Protein AF-A0A815MPQ2-F1 (afdb_monomer)

pLDDT: mean 72.99, std 14.85, range [38.53, 92.62]

Foldseek 3Di:
DDPPPDDDPVCPVVVLVVVLVVCLPLLNVLVLLQFPVNCVVCVVVVVVPPPPSVVSSPAQDALVQCLDVVRVVRNVVSCVSNPDDDPVRVVSPVVSNVCSVCVPPPPPPVVVVVVVVVVVVVVVVVVVPPD

Solvent-accessible surface area (backbone atoms only — not comparable to full-atom values): 7804 Å² total; per-residue (Å²): 137,85,80,78,77,80,75,57,76,81,52,51,62,56,52,51,50,52,49,44,58,54,40,68,37,72,78,39,40,39,56,61,53,57,33,70,68,59,51,68,74,40,47,76,53,55,75,61,79,66,69,51,67,66,64,59,47,79,42,72,74,64,39,80,59,43,57,40,69,70,47,34,52,50,32,50,53,42,41,69,71,66,56,73,94,44,72,66,59,46,49,47,54,50,52,33,52,53,44,32,76,52,59,75,74,93,73,56,70,68,55,54,54,52,53,56,49,52,54,49,52,54,56,49,52,62,62,64,69,75,116

Sequence (131 aa):
MSTVTYIPYFYRYDLRRIAILLFRLPIFNSFIRIPRQFWEQHYQHINKLQFGLNDYCLSSFPVDLLQHSDIMADYIERISFVGWLSRTQFQEIWVSFLASINPPNQSNDENEQTTNNLTKEEILETNATQW

Structure (mmCIF, N/CA/C/O backbone):
data_AF-A0A815MPQ2-F1
#
_entry.id   AF-A0A815MPQ2-F1
#
loop_
_atom_site.group_PDB
_atom_site.id
_atom_site.type_symbol
_atom_site.label_atom_id
_atom_site.label_alt_id
_atom_site.label_comp_id
_atom_site.label_asym_id
_atom_site.label_entity_id
_atom_site.label_seq_id
_atom_site.pdbx_PDB_ins_code
_atom_site.Cartn_x
_atom_site.Cartn_y
_atom_site.Cartn_z
_atom_site.occupancy
_atom_site.B_iso_or_equiv
_atom_site.auth_seq_id
_atom_site.auth_comp_id
_atom_site.auth_asym_id
_atom_site.auth_atom_id
_atom_site.pdbx_PDB_model_num
ATOM 1 N N . MET A 1 1 ? -10.742 10.253 -27.289 1.00 38.53 1 MET A N 1
ATOM 2 C CA . MET A 1 1 ? -9.505 9.834 -27.985 1.00 38.53 1 MET A CA 1
ATOM 3 C C . MET A 1 1 ? -8.707 8.973 -27.022 1.00 38.53 1 MET A C 1
ATOM 5 O O . MET A 1 1 ? -8.020 9.503 -26.163 1.00 38.53 1 MET A O 1
ATOM 9 N N . SER A 1 2 ?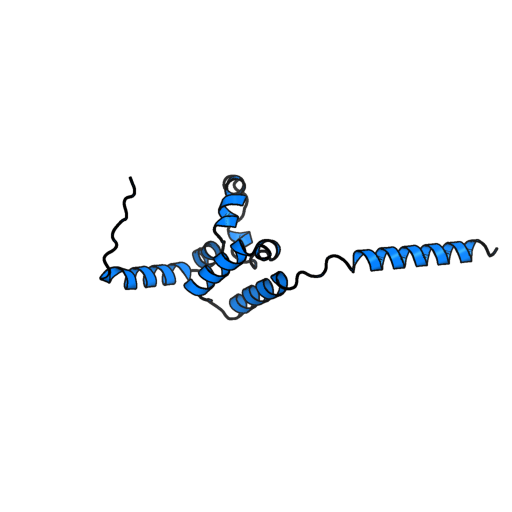 -8.886 7.656 -27.086 1.00 46.56 2 SER A N 1
ATOM 10 C CA . SER A 1 2 ? -8.250 6.714 -26.162 1.00 46.56 2 SER A CA 1
ATOM 11 C C . SER A 1 2 ? -6.926 6.270 -26.775 1.00 46.56 2 SER A C 1
ATOM 13 O O . SER A 1 2 ? -6.903 5.381 -27.622 1.00 46.56 2 SER A O 1
ATOM 15 N N . THR A 1 3 ? -5.821 6.922 -26.419 1.00 54.28 3 THR A N 1
ATOM 16 C CA . THR A 1 3 ? -4.488 6.466 -26.827 1.00 54.28 3 THR A CA 1
ATOM 17 C C . THR A 1 3 ? -4.132 5.242 -25.995 1.00 54.28 3 THR A C 1
ATOM 19 O O . THR A 1 3 ? -3.553 5.357 -24.917 1.00 54.28 3 THR A O 1
ATOM 22 N N . VAL A 1 4 ? -4.522 4.060 -26.470 1.00 57.41 4 VAL A N 1
ATOM 23 C CA . VAL A 1 4 ? -4.002 2.796 -25.946 1.00 57.41 4 VAL A CA 1
ATOM 24 C C . VAL A 1 4 ? -2.534 2.735 -26.354 1.00 57.41 4 VAL A C 1
ATOM 26 O O . VAL A 1 4 ? -2.194 2.386 -27.482 1.00 57.41 4 VAL A O 1
ATOM 29 N N . THR A 1 5 ? -1.655 3.161 -25.453 1.00 66.00 5 THR A N 1
ATOM 30 C CA . THR A 1 5 ? -0.206 3.072 -25.615 1.00 66.00 5 THR A CA 1
ATOM 31 C C . THR A 1 5 ? 0.175 1.596 -25.669 1.00 66.00 5 THR A C 1
ATOM 33 O O . THR A 1 5 ? 0.138 0.878 -24.669 1.00 66.00 5 THR A O 1
ATOM 36 N N . TYR A 1 6 ? 0.490 1.114 -26.870 1.00 77.69 6 TYR A N 1
ATOM 37 C CA . TYR A 1 6 ? 0.829 -0.282 -27.116 1.00 77.69 6 TYR A CA 1
ATOM 38 C C . TYR A 1 6 ? 2.231 -0.562 -26.561 1.00 77.69 6 TYR A C 1
ATOM 40 O O . TYR A 1 6 ? 3.231 -0.309 -27.225 1.00 77.69 6 TYR A O 1
ATOM 48 N N . ILE A 1 7 ? 2.321 -1.049 -25.320 1.00 78.19 7 ILE A N 1
ATOM 49 C CA . ILE A 1 7 ? 3.599 -1.490 -24.744 1.00 78.19 7 ILE A CA 1
ATOM 50 C C . ILE A 1 7 ? 4.007 -2.798 -25.442 1.00 78.19 7 ILE A C 1
ATOM 52 O O . ILE A 1 7 ? 3.278 -3.798 -25.314 1.00 78.19 7 ILE A O 1
ATOM 56 N N . PRO A 1 8 ? 5.155 -2.828 -26.155 1.00 87.00 8 PRO A N 1
ATOM 57 C CA . PRO A 1 8 ? 5.647 -4.032 -26.814 1.00 87.00 8 PRO A CA 1
ATOM 58 C C . PRO A 1 8 ? 5.803 -5.183 -25.819 1.00 87.00 8 PRO A C 1
ATOM 60 O O . PRO A 1 8 ? 6.282 -4.988 -24.702 1.00 87.00 8 PRO A O 1
ATOM 63 N N . TYR A 1 9 ? 5.411 -6.394 -26.225 1.00 82.44 9 TYR A N 1
ATOM 64 C CA . TYR A 1 9 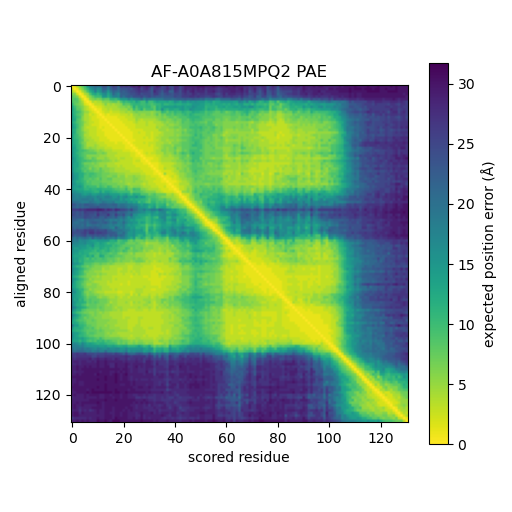? 5.368 -7.567 -25.343 1.00 82.44 9 TYR A CA 1
ATOM 65 C C . TYR A 1 9 ? 6.704 -7.839 -24.638 1.00 82.44 9 TYR A C 1
ATOM 67 O O . TYR A 1 9 ? 6.712 -8.178 -23.457 1.00 82.44 9 TYR A O 1
ATOM 75 N N . PHE A 1 10 ? 7.825 -7.619 -25.328 1.00 86.19 10 PHE A N 1
ATOM 76 C CA . PHE A 1 10 ? 9.147 -7.905 -24.779 1.00 86.19 10 PHE A CA 1
ATOM 77 C C . PHE A 1 10 ? 9.509 -7.032 -23.567 1.00 86.19 10 PHE A C 1
ATOM 79 O O . PHE A 1 10 ? 10.135 -7.527 -22.639 1.00 86.19 10 PHE A O 1
ATOM 86 N N . TYR A 1 11 ? 9.047 -5.777 -23.514 1.00 86.69 11 TYR A N 1
ATOM 87 C CA . TYR A 1 11 ? 9.306 -4.888 -22.376 1.00 86.69 11 TYR A CA 1
ATOM 88 C C . TYR A 1 11 ? 8.400 -5.164 -21.174 1.00 86.69 11 TYR A C 1
ATOM 90 O O . TYR A 1 11 ? 8.683 -4.696 -20.074 1.00 86.69 11 TYR A O 1
ATOM 98 N N . ARG A 1 12 ? 7.298 -5.909 -21.342 1.00 87.12 12 ARG A N 1
ATOM 99 C CA . ARG A 1 12 ? 6.315 -6.112 -20.262 1.00 87.12 12 ARG A CA 1
ATOM 100 C C . ARG A 1 12 ? 6.925 -6.800 -19.048 1.00 87.12 12 ARG A C 1
ATOM 102 O O . ARG A 1 12 ? 6.585 -6.452 -17.920 1.00 87.12 12 ARG A O 1
ATOM 109 N N . TYR A 1 13 ? 7.815 -7.763 -19.276 1.00 88.06 13 TYR A N 1
ATOM 110 C CA . TYR A 1 13 ? 8.477 -8.481 -18.194 1.00 88.06 13 TYR A CA 1
ATOM 111 C C . TYR A 1 13 ? 9.395 -7.558 -17.383 1.00 88.06 13 TYR A C 1
ATOM 113 O O . TYR A 1 13 ? 9.277 -7.502 -16.157 1.00 88.06 13 TYR A O 1
ATOM 121 N N . ASP A 1 14 ? 10.244 -6.788 -18.065 1.00 91.31 14 ASP A N 1
ATOM 122 C CA . ASP A 1 14 ? 11.198 -5.882 -17.423 1.00 91.31 14 ASP A CA 1
ATOM 123 C C . ASP A 1 14 ? 10.494 -4.726 -16.717 1.00 91.31 14 ASP A C 1
ATOM 125 O O . ASP A 1 14 ? 10.800 -4.437 -15.563 1.00 91.31 14 ASP A O 1
ATOM 129 N N . LEU A 1 15 ? 9.483 -4.126 -17.349 1.00 90.44 15 LEU A N 1
ATOM 130 C CA . LEU A 1 15 ? 8.681 -3.068 -16.734 1.00 90.44 15 LEU A CA 1
ATOM 131 C C . LEU A 1 15 ? 7.947 -3.565 -15.490 1.00 90.44 15 LEU A C 1
ATOM 133 O O . LEU A 1 15 ? 7.965 -2.886 -14.466 1.00 90.44 15 LEU A O 1
ATOM 137 N N . ARG A 1 16 ? 7.357 -4.767 -15.537 1.00 88.81 16 ARG A N 1
ATOM 138 C CA . ARG A 1 16 ? 6.729 -5.370 -14.354 1.00 88.81 16 ARG A CA 1
ATOM 139 C C . ARG A 1 16 ? 7.752 -5.569 -13.239 1.00 88.81 16 ARG A C 1
ATOM 141 O O . ARG A 1 16 ? 7.459 -5.284 -12.083 1.00 88.81 16 ARG A O 1
ATOM 148 N N . ARG A 1 17 ? 8.957 -6.032 -13.572 1.00 90.75 17 ARG A N 1
ATOM 149 C CA . ARG A 1 17 ? 10.025 -6.257 -12.594 1.00 90.75 17 ARG A CA 1
ATOM 150 C C . ARG A 1 17 ? 10.515 -4.947 -11.975 1.00 90.75 17 ARG A C 1
ATOM 152 O O . ARG A 1 17 ? 10.644 -4.880 -10.758 1.00 90.75 17 ARG A O 1
ATOM 159 N N . ILE A 1 18 ? 10.732 -3.913 -12.786 1.00 92.62 18 ILE A N 1
ATOM 160 C CA . ILE A 1 18 ? 11.110 -2.569 -12.329 1.00 92.62 18 ILE A CA 1
ATOM 161 C C . ILE A 1 18 ? 10.015 -1.989 -11.430 1.00 92.62 18 ILE A C 1
ATOM 163 O O . ILE A 1 18 ? 10.325 -1.483 -10.356 1.00 92.62 18 ILE A O 1
ATOM 167 N N . ALA A 1 19 ? 8.745 -2.119 -11.820 1.00 90.00 19 ALA A N 1
ATOM 168 C CA . ALA A 1 19 ? 7.616 -1.665 -11.016 1.00 90.00 19 ALA A CA 1
ATOM 169 C C . ALA A 1 19 ? 7.591 -2.355 -9.645 1.00 90.00 19 ALA A C 1
ATOM 171 O O . ALA A 1 19 ? 7.567 -1.676 -8.625 1.00 90.00 19 ALA A O 1
ATOM 172 N N . ILE A 1 20 ? 7.700 -3.689 -9.600 1.00 89.19 20 ILE A N 1
ATOM 173 C CA . ILE A 1 20 ? 7.761 -4.435 -8.333 1.00 89.19 20 ILE A CA 1
ATOM 174 C C . ILE A 1 20 ? 8.951 -3.968 -7.484 1.00 89.19 20 ILE A C 1
ATOM 176 O O . ILE A 1 20 ? 8.795 -3.740 -6.290 1.00 89.19 20 ILE A O 1
ATOM 180 N N . LEU A 1 21 ? 10.134 -3.785 -8.077 1.00 89.75 21 LEU A N 1
ATOM 181 C CA . LEU A 1 21 ? 11.317 -3.316 -7.346 1.00 89.75 21 LEU A CA 1
ATOM 182 C C . LEU A 1 21 ? 11.121 -1.913 -6.757 1.00 89.75 21 LEU A C 1
ATOM 184 O O . LEU A 1 21 ? 11.474 -1.693 -5.600 1.00 89.75 21 LEU A O 1
ATOM 188 N N . LEU A 1 22 ? 10.519 -0.991 -7.511 1.00 89.69 22 LEU A N 1
ATOM 189 C CA . LEU A 1 22 ? 10.177 0.347 -7.026 1.00 89.69 22 LEU A CA 1
ATOM 190 C C . LEU A 1 22 ? 9.171 0.284 -5.878 1.00 89.69 22 LEU A C 1
ATOM 192 O O . LEU A 1 22 ? 9.360 0.939 -4.858 1.00 89.69 22 LEU A O 1
ATOM 196 N N . PHE A 1 23 ? 8.137 -0.545 -6.006 1.00 86.88 23 PHE A N 1
ATOM 197 C CA . PHE A 1 23 ? 7.099 -0.694 -4.986 1.00 86.88 23 PHE A CA 1
ATOM 198 C C . PHE A 1 23 ? 7.598 -1.343 -3.700 1.00 86.88 23 PHE A C 1
ATOM 200 O O . PHE A 1 23 ? 6.984 -1.161 -2.656 1.00 86.88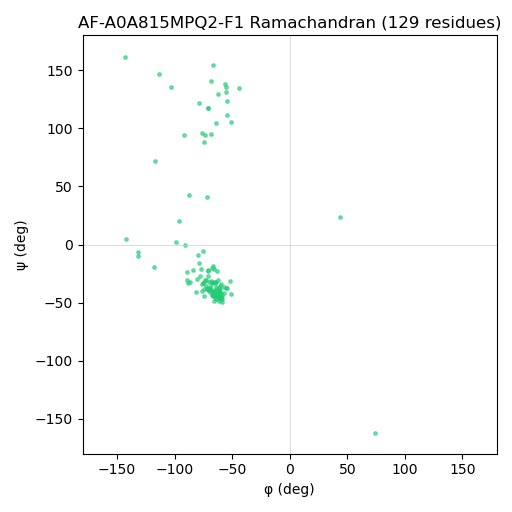 23 PHE A O 1
ATOM 207 N N . ARG A 1 24 ? 8.726 -2.057 -3.739 1.00 84.06 24 ARG A N 1
ATOM 208 C CA . ARG A 1 24 ? 9.362 -2.618 -2.542 1.00 84.06 24 ARG A CA 1
ATOM 209 C C . ARG A 1 24 ? 10.190 -1.604 -1.751 1.00 84.06 24 ARG A C 1
ATOM 211 O O . ARG A 1 24 ? 10.610 -1.920 -0.640 1.00 84.06 24 ARG A O 1
ATOM 218 N N . LEU A 1 25 ? 10.416 -0.399 -2.275 1.00 85.75 25 LEU A N 1
ATOM 219 C CA . LEU A 1 25 ? 11.025 0.683 -1.503 1.00 85.75 25 LEU A CA 1
ATOM 220 C C . LEU A 1 25 ? 10.051 1.152 -0.411 1.00 85.75 25 LEU A C 1
ATOM 222 O O . LEU A 1 25 ? 8.858 1.281 -0.684 1.00 85.75 25 LEU A O 1
ATOM 226 N N . PRO A 1 26 ? 10.531 1.466 0.803 1.00 77.75 26 PRO A N 1
ATOM 227 C CA . PRO A 1 26 ? 9.673 1.752 1.955 1.00 77.75 26 PRO A CA 1
ATOM 228 C C . PRO A 1 26 ? 8.686 2.900 1.705 1.00 77.75 26 PRO A C 1
ATOM 230 O O . PRO A 1 26 ? 7.534 2.808 2.114 1.00 77.75 26 PRO A O 1
ATOM 233 N N . ILE A 1 27 ? 9.100 3.931 0.961 1.00 74.19 27 ILE A N 1
ATOM 234 C CA . ILE A 1 27 ? 8.246 5.083 0.643 1.00 74.19 27 ILE A CA 1
ATOM 235 C C . ILE A 1 27 ? 7.092 4.741 -0.312 1.00 74.19 27 ILE A C 1
ATOM 237 O O . ILE A 1 27 ? 5.987 5.251 -0.159 1.00 74.19 27 ILE A O 1
ATOM 241 N N . PHE A 1 28 ? 7.325 3.851 -1.279 1.00 80.25 28 PHE A N 1
ATOM 242 C CA . PHE A 1 28 ? 6.307 3.447 -2.252 1.00 80.25 28 PHE A CA 1
ATOM 243 C C . PHE A 1 28 ? 5.447 2.299 -1.738 1.00 80.25 28 PHE A C 1
ATOM 245 O O . PHE A 1 28 ? 4.261 2.228 -2.051 1.00 80.25 28 PHE A O 1
ATOM 252 N N . ASN A 1 29 ? 6.034 1.417 -0.933 1.00 80.06 29 ASN A N 1
ATOM 253 C CA . ASN A 1 29 ? 5.365 0.246 -0.395 1.00 80.06 29 ASN A CA 1
ATOM 254 C C . ASN A 1 29 ? 4.143 0.625 0.439 1.00 80.06 29 ASN A C 1
ATOM 256 O O . ASN A 1 29 ? 3.099 -0.010 0.327 1.00 80.06 29 ASN A O 1
ATOM 260 N N . SER A 1 30 ? 4.258 1.661 1.259 1.00 75.00 30 SER A N 1
ATOM 261 C CA . SER A 1 30 ? 3.131 2.117 2.060 1.00 75.00 30 SER A CA 1
ATOM 262 C C . SER A 1 30 ? 2.063 2.809 1.212 1.00 75.00 30 SER A C 1
ATOM 264 O O . SER A 1 30 ? 0.876 2.565 1.400 1.00 75.00 30 SER A O 1
ATOM 266 N N . PHE A 1 31 ? 2.473 3.587 0.207 1.00 78.81 31 PHE A N 1
ATOM 267 C CA . PHE A 1 31 ? 1.550 4.277 -0.693 1.00 78.81 31 PHE A CA 1
ATOM 268 C C . PHE A 1 31 ? 0.732 3.312 -1.561 1.00 78.81 31 PHE A C 1
ATOM 270 O O . PHE A 1 31 ? -0.475 3.479 -1.722 1.00 78.81 31 PHE A O 1
ATOM 277 N N . ILE A 1 32 ? 1.367 2.280 -2.122 1.00 82.19 32 ILE A N 1
ATOM 278 C CA . ILE A 1 32 ? 0.707 1.409 -3.102 1.00 82.19 32 ILE A CA 1
ATOM 279 C C . ILE A 1 32 ? -0.369 0.506 -2.500 1.00 82.19 32 ILE A C 1
ATOM 281 O O . ILE A 1 32 ? -1.273 0.058 -3.210 1.00 82.19 32 ILE A O 1
ATOM 285 N N . ARG A 1 33 ? -0.271 0.260 -1.192 1.00 78.44 33 ARG A N 1
ATOM 286 C CA . ARG A 1 33 ? -1.243 -0.509 -0.414 1.00 78.44 33 ARG A CA 1
ATOM 287 C C . ARG A 1 33 ? -2.543 0.236 -0.220 1.00 78.44 33 ARG A C 1
ATOM 289 O O . ARG A 1 33 ? -3.551 -0.401 0.029 1.00 78.44 33 ARG A O 1
ATOM 296 N N . ILE A 1 34 ? -2.540 1.557 -0.342 1.00 80.62 34 ILE A N 1
ATOM 297 C CA . ILE A 1 34 ? -3.754 2.338 -0.175 1.00 80.62 34 ILE A CA 1
ATOM 298 C C . ILE A 1 34 ? -4.661 2.065 -1.394 1.00 80.62 34 ILE A C 1
ATOM 300 O O . ILE A 1 34 ? -4.258 2.341 -2.533 1.00 80.62 34 I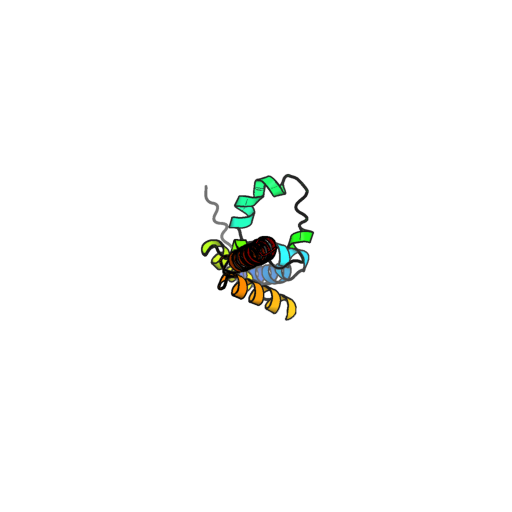LE A O 1
ATOM 304 N N . PRO A 1 35 ? -5.859 1.483 -1.190 1.00 82.25 35 PRO A N 1
ATOM 305 C CA . PRO A 1 35 ? -6.781 1.142 -2.261 1.00 82.25 35 PRO A CA 1
ATOM 306 C C . PRO A 1 35 ? -7.305 2.412 -2.929 1.00 82.25 35 PRO A C 1
ATOM 308 O O . PRO A 1 35 ? -7.340 3.494 -2.338 1.00 82.25 35 PRO A O 1
ATOM 311 N N . ARG A 1 36 ? -7.713 2.295 -4.194 1.00 81.44 36 ARG A N 1
ATOM 312 C CA . ARG A 1 36 ? -8.096 3.458 -5.005 1.00 81.44 36 ARG A CA 1
ATOM 313 C C . ARG A 1 36 ? -9.291 4.205 -4.410 1.00 81.44 36 ARG A C 1
ATOM 315 O O . ARG A 1 36 ? -9.298 5.430 -4.401 1.00 81.44 36 ARG A O 1
ATOM 322 N N . GLN A 1 37 ? -10.263 3.467 -3.892 1.00 77.00 37 GLN A N 1
ATOM 323 C CA . GLN A 1 37 ? -11.504 4.012 -3.340 1.00 77.00 37 GLN A CA 1
ATOM 324 C C . GLN A 1 37 ? -11.246 4.954 -2.153 1.00 77.00 37 GLN A C 1
ATOM 326 O O . GLN A 1 37 ? -11.875 6.005 -2.054 1.00 77.00 37 GLN A O 1
ATOM 331 N N . PHE A 1 38 ? -10.236 4.655 -1.326 1.00 76.75 38 PHE A N 1
ATOM 332 C CA . PHE A 1 38 ? -9.803 5.554 -0.255 1.00 76.75 38 PHE A CA 1
ATOM 333 C C . PHE A 1 38 ? -9.297 6.894 -0.802 1.00 76.75 38 PHE A C 1
ATOM 335 O O . PHE A 1 38 ? -9.661 7.957 -0.301 1.00 76.75 38 PHE A O 1
ATOM 342 N N . TRP A 1 39 ? -8.490 6.867 -1.866 1.00 77.12 39 TRP A N 1
ATOM 343 C CA . TRP A 1 39 ? -7.999 8.095 -2.491 1.00 77.12 39 TRP A CA 1
ATOM 344 C C . TRP A 1 39 ? -9.134 8.955 -3.034 1.00 77.12 39 TRP A C 1
ATOM 346 O O . TRP A 1 39 ? -9.076 10.172 -2.898 1.00 77.12 39 TRP A O 1
ATOM 356 N N . GLU A 1 40 ? -10.164 8.346 -3.618 1.00 77.31 40 GLU A N 1
ATOM 357 C CA . GLU A 1 40 ? -11.311 9.074 -4.168 1.00 77.31 40 GLU A CA 1
ATOM 358 C C . GLU A 1 40 ? -12.135 9.759 -3.068 1.00 77.31 40 GLU A C 1
ATOM 360 O O . GLU A 1 40 ? -12.519 10.918 -3.224 1.00 77.31 40 GLU A O 1
ATOM 365 N N . GLN A 1 41 ? -12.331 9.092 -1.929 1.00 72.44 41 GLN A N 1
ATOM 366 C CA . GLN A 1 41 ? -13.061 9.641 -0.782 1.00 72.44 41 GLN A CA 1
ATOM 367 C C . GLN A 1 41 ? -12.282 10.746 -0.057 1.00 72.44 41 GLN A C 1
ATOM 369 O O . GLN A 1 41 ? -12.855 11.754 0.357 1.00 72.44 41 GLN A O 1
ATOM 374 N N . HIS A 1 42 ? -10.962 10.596 0.067 1.00 70.38 42 HIS A N 1
ATOM 375 C CA . HIS A 1 42 ? -10.120 11.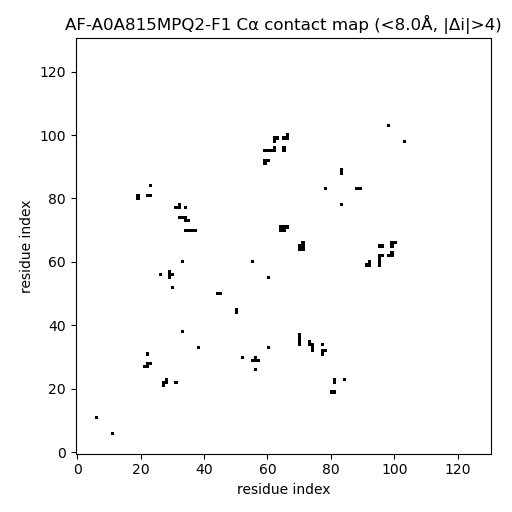521 0.827 1.00 70.38 42 HIS A CA 1
ATOM 376 C C . HIS A 1 42 ? -9.396 12.561 -0.037 1.00 70.38 42 HIS A C 1
ATOM 378 O O . HIS A 1 42 ? -8.678 13.405 0.501 1.00 70.38 42 HIS A O 1
ATOM 384 N N . TYR A 1 43 ? -9.612 12.575 -1.358 1.00 67.19 43 TYR A N 1
ATOM 385 C CA . TYR A 1 43 ? -8.931 13.472 -2.303 1.00 67.19 43 TYR A CA 1
ATOM 386 C C . TYR A 1 43 ? -8.996 14.951 -1.889 1.00 67.19 43 TYR A C 1
ATOM 388 O O . TYR A 1 43 ? -7.998 15.674 -1.933 1.00 67.19 43 TYR A O 1
ATOM 396 N N . GLN A 1 44 ? -10.165 15.405 -1.429 1.00 63.19 44 GLN A N 1
ATOM 397 C CA . GLN A 1 44 ? -10.355 16.789 -0.982 1.00 63.19 44 GLN A CA 1
ATOM 398 C C . GLN A 1 44 ? -9.595 17.106 0.312 1.00 63.19 44 GLN A C 1
ATOM 400 O O . GLN A 1 44 ? -9.138 18.232 0.509 1.00 63.19 44 GLN A O 1
ATOM 405 N N . HIS A 1 45 ? -9.431 16.109 1.178 1.00 58.62 45 HIS A N 1
ATOM 406 C CA . HIS A 1 45 ? -8.741 16.235 2.454 1.00 58.62 45 HIS A CA 1
ATOM 407 C C . HIS A 1 45 ? -7.214 16.168 2.308 1.00 58.62 45 HIS A C 1
ATOM 409 O O . HIS A 1 45 ? -6.500 16.831 3.056 1.00 58.62 45 HIS A O 1
ATOM 415 N N . ILE A 1 46 ? -6.712 15.451 1.301 1.00 61.59 46 ILE A N 1
ATOM 416 C CA . ILE A 1 46 ? -5.278 15.342 0.989 1.00 61.59 46 ILE A CA 1
ATOM 417 C C . ILE A 1 46 ? -4.707 16.673 0.482 1.00 61.59 46 ILE A C 1
ATOM 419 O O . ILE A 1 46 ? -3.614 17.069 0.882 1.00 61.59 46 ILE A O 1
ATOM 423 N N . ASN A 1 47 ? -5.467 17.416 -0.333 1.00 55.88 47 ASN A N 1
ATOM 424 C CA . ASN A 1 47 ? -5.068 18.757 -0.789 1.00 55.88 47 ASN A CA 1
ATOM 425 C C . ASN A 1 47 ? -5.002 19.781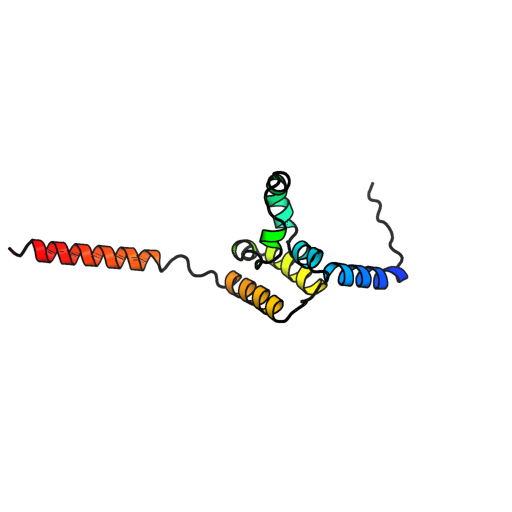 0.359 1.00 55.88 47 ASN A C 1
ATOM 427 O O . ASN A 1 47 ? -4.293 20.780 0.261 1.00 55.88 47 ASN A O 1
ATOM 431 N N . LYS A 1 48 ? -5.692 19.515 1.474 1.00 53.09 48 LYS A N 1
ATOM 432 C CA . LYS A 1 48 ? -5.660 20.308 2.710 1.00 53.09 48 LYS A CA 1
ATOM 433 C C . LYS A 1 48 ? -4.518 19.864 3.645 1.00 53.09 48 LYS A C 1
ATOM 435 O O . LYS A 1 48 ? -4.694 19.742 4.846 1.00 53.09 48 LYS A O 1
ATOM 440 N N . LEU A 1 49 ? -3.346 19.606 3.067 1.00 47.19 49 LEU A N 1
ATOM 441 C CA . LEU A 1 49 ? -1.994 19.718 3.637 1.00 47.19 49 LEU A CA 1
ATOM 442 C C . LEU A 1 49 ? -1.690 19.205 5.069 1.00 47.19 49 LEU A C 1
ATOM 444 O O . LEU A 1 49 ? -0.714 19.664 5.658 1.00 47.19 49 LEU A O 1
ATOM 448 N N . GLN A 1 50 ? -2.452 18.268 5.640 1.00 50.78 50 GLN A N 1
ATOM 449 C CA . GLN A 1 50 ? -2.155 17.711 6.975 1.00 50.78 50 GLN A CA 1
ATOM 450 C C . GLN A 1 50 ? -2.422 16.212 7.140 1.00 50.78 50 GLN A C 1
ATOM 452 O O . GLN A 1 50 ? -2.219 15.686 8.229 1.00 50.78 50 GLN A O 1
ATOM 457 N N . PHE A 1 51 ? -2.800 15.489 6.085 1.00 51.00 51 PHE A N 1
ATOM 458 C CA . PHE A 1 51 ? -2.682 14.034 6.136 1.00 51.00 51 PHE A CA 1
ATOM 459 C C . PHE A 1 51 ? -1.214 13.684 5.937 1.00 51.00 51 PHE A C 1
ATOM 461 O O . PHE A 1 51 ? -0.712 13.667 4.811 1.00 51.00 51 PHE A O 1
ATOM 4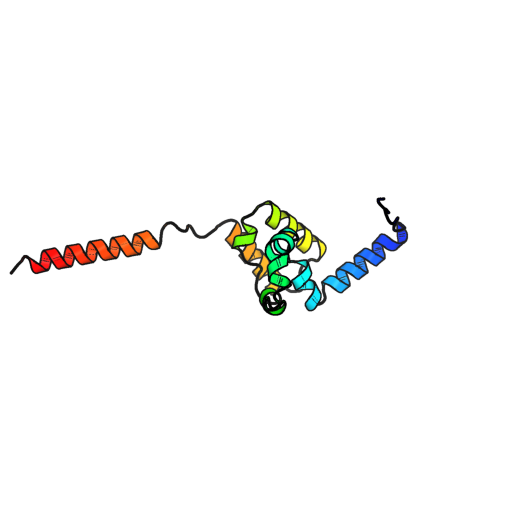68 N N . GLY A 1 52 ? -0.500 13.481 7.045 1.00 53.81 52 GLY A N 1
ATOM 469 C CA . GLY A 1 52 ? 0.860 12.985 7.008 1.00 53.81 52 GLY A CA 1
ATOM 470 C C . GLY A 1 52 ? 0.858 11.685 6.221 1.00 53.81 52 GLY A C 1
ATOM 471 O O . GLY A 1 52 ? 0.331 10.680 6.683 1.00 53.81 52 GLY A O 1
ATOM 472 N N . LEU A 1 53 ? 1.462 11.675 5.030 1.00 51.28 53 LEU A N 1
ATOM 473 C CA . LEU A 1 53 ? 1.735 10.419 4.325 1.00 51.28 53 LEU A CA 1
ATOM 474 C C . LEU A 1 53 ? 2.466 9.453 5.272 1.00 51.28 53 LEU A C 1
ATOM 476 O O . LEU A 1 53 ? 2.207 8.262 5.233 1.00 51.28 53 LEU A O 1
ATOM 480 N N . ASN A 1 54 ? 3.269 9.995 6.195 1.00 49.59 54 ASN A N 1
ATOM 481 C CA . ASN A 1 54 ? 3.927 9.298 7.299 1.00 49.59 54 ASN A CA 1
ATOM 482 C C . ASN A 1 54 ? 2.978 8.642 8.327 1.00 49.59 54 ASN A C 1
ATOM 484 O O . ASN A 1 54 ? 3.348 7.597 8.851 1.00 49.59 54 ASN A O 1
ATOM 488 N N . ASP A 1 55 ? 1.775 9.176 8.572 1.00 50.53 55 ASP A N 1
ATOM 489 C CA . ASP A 1 55 ? 0.818 8.613 9.546 1.00 50.53 55 ASP A CA 1
ATOM 490 C C . ASP A 1 55 ? 0.194 7.309 9.041 1.00 50.53 55 ASP A C 1
ATOM 492 O O . ASP A 1 55 ? 0.035 6.350 9.796 1.00 50.53 55 ASP A O 1
ATOM 496 N N . TYR A 1 56 ? -0.084 7.223 7.738 1.00 50.38 56 TYR A N 1
ATOM 497 C CA . TYR A 1 56 ? -0.465 5.962 7.092 1.00 50.38 56 TYR A CA 1
ATOM 498 C C . TYR A 1 56 ? 0.751 5.119 6.695 1.00 50.38 56 TYR A C 1
ATOM 500 O O . TYR A 1 56 ? 0.632 3.910 6.516 1.00 50.38 56 TYR A O 1
ATOM 508 N N . CYS A 1 57 ? 1.932 5.733 6.546 1.00 52.47 57 CYS A N 1
ATOM 509 C CA . CYS A 1 57 ? 3.120 5.045 6.037 1.00 52.47 57 CYS A CA 1
ATOM 510 C C . CYS A 1 57 ? 3.806 4.097 7.021 1.00 52.47 57 CYS A C 1
ATOM 512 O O . CYS A 1 57 ? 4.722 3.394 6.591 1.00 52.47 57 CYS A O 1
ATOM 514 N N . LEU A 1 58 ? 3.377 4.025 8.281 1.00 48.03 58 LEU A N 1
ATOM 515 C CA . LEU A 1 58 ? 3.903 3.068 9.263 1.00 48.03 58 LEU A CA 1
ATOM 516 C C . LEU A 1 58 ? 2.823 2.309 10.041 1.00 48.03 58 LEU A C 1
ATOM 518 O O . LEU A 1 58 ? 3.144 1.348 10.735 1.00 48.03 58 LEU A O 1
ATOM 522 N N . SER A 1 59 ? 1.562 2.712 9.913 1.00 53.22 59 SER A N 1
ATOM 523 C CA . SER A 1 59 ? 0.451 2.162 10.684 1.00 53.22 59 SER A CA 1
ATOM 524 C C . SER A 1 59 ? -0.347 1.215 9.807 1.00 53.22 59 SER A C 1
ATOM 526 O O . SER A 1 59 ? -0.644 1.538 8.657 1.00 53.22 59 SER A O 1
ATOM 528 N N . SER A 1 60 ? -0.708 0.054 10.347 1.00 63.25 60 SER A N 1
ATOM 529 C CA . SER A 1 60 ? -1.611 -0.887 9.688 1.00 63.25 60 SER A CA 1
ATOM 530 C C . SER A 1 60 ? -2.813 -0.161 9.073 1.00 63.25 60 SER A C 1
ATOM 532 O O . SER A 1 60 ? -3.396 0.718 9.711 1.00 63.25 60 SER A O 1
ATOM 534 N N . PHE A 1 61 ? -3.164 -0.500 7.831 1.00 71.44 61 PHE A N 1
ATOM 535 C CA . PHE A 1 61 ? -4.294 0.123 7.142 1.00 71.44 61 PHE A CA 1
ATOM 536 C C . PHE A 1 61 ? -5.569 -0.025 7.999 1.00 71.44 61 PHE A C 1
ATOM 538 O O . PHE A 1 61 ? -5.791 -1.109 8.547 1.00 71.44 61 PHE A O 1
ATOM 545 N N . PRO A 1 62 ? -6.388 1.033 8.159 1.00 74.06 62 PRO A N 1
ATOM 546 C CA . PRO A 1 62 ? -7.485 1.030 9.122 1.00 74.06 62 PRO A CA 1
ATOM 547 C C . PRO A 1 62 ? -8.511 -0.060 8.792 1.00 74.06 62 PRO A C 1
ATOM 549 O O . PRO A 1 62 ? -8.993 -0.173 7.663 1.00 74.06 62 PRO A O 1
ATOM 552 N N . VAL A 1 63 ? -8.839 -0.862 9.804 1.00 76.88 63 VAL A N 1
ATOM 553 C CA . VAL A 1 63 ? -9.687 -2.058 9.680 1.00 76.88 63 VAL A CA 1
ATOM 554 C C . VAL A 1 63 ? -11.113 -1.703 9.251 1.00 76.88 63 VAL A C 1
ATOM 556 O O . VAL A 1 63 ? -11.725 -2.452 8.495 1.00 76.88 63 VAL A O 1
ATOM 559 N N . ASP A 1 64 ? -11.614 -0.534 9.655 1.00 78.00 64 ASP A N 1
ATOM 560 C CA . ASP A 1 64 ? -12.967 -0.061 9.331 1.00 78.00 64 ASP A CA 1
ATOM 561 C C . ASP A 1 64 ? -13.194 0.070 7.820 1.00 78.00 64 ASP A C 1
ATOM 563 O O . ASP A 1 64 ? -14.272 -0.216 7.301 1.00 78.00 64 ASP A O 1
ATOM 567 N N . LEU A 1 65 ? -12.148 0.446 7.081 1.00 75.56 65 LEU A N 1
ATOM 568 C CA . LEU A 1 65 ? -12.216 0.548 5.628 1.00 75.56 65 LEU A CA 1
ATOM 569 C C . LEU A 1 65 ? -12.211 -0.826 4.953 1.00 75.56 65 LEU A C 1
ATOM 571 O O . LEU A 1 65 ? -12.861 -0.987 3.923 1.00 75.56 65 LEU A O 1
ATOM 575 N N . LEU A 1 66 ? -11.529 -1.823 5.529 1.00 80.81 66 LEU A N 1
ATOM 576 C CA . LEU A 1 66 ? -11.500 -3.187 4.983 1.00 80.81 66 LEU A CA 1
ATOM 577 C C . LEU A 1 66 ? -12.858 -3.894 5.054 1.00 80.81 66 LEU A C 1
ATOM 579 O O . LEU A 1 66 ? -13.055 -4.856 4.321 1.00 80.81 66 LEU A O 1
ATOM 583 N N . GLN A 1 67 ? -13.799 -3.433 5.884 1.00 82.38 67 GLN A N 1
ATOM 584 C CA . GLN A 1 67 ? -15.131 -4.045 5.979 1.00 82.38 67 GLN A CA 1
ATOM 585 C C . GLN A 1 67 ? -15.930 -3.943 4.670 1.00 82.38 67 GLN A C 1
ATOM 587 O O . GLN A 1 67 ? -16.833 -4.742 4.423 1.00 82.38 67 GLN A O 1
ATOM 592 N N . HIS A 1 68 ? -15.594 -2.983 3.806 1.00 85.88 68 HIS A N 1
ATOM 593 C CA . HIS A 1 68 ? -16.217 -2.849 2.497 1.00 85.88 68 HIS A CA 1
ATOM 594 C C . HIS A 1 68 ? -15.609 -3.876 1.534 1.00 85.88 68 HIS A C 1
ATOM 596 O O . HIS A 1 68 ? -14.403 -3.852 1.275 1.00 85.88 68 HIS A O 1
ATOM 602 N N . SER A 1 69 ? -16.440 -4.748 0.955 1.00 84.56 69 SER A N 1
ATOM 603 C CA . SER A 1 69 ? -15.984 -5.830 0.066 1.00 84.56 69 SER A CA 1
ATOM 604 C C . SER A 1 69 ? -15.149 -5.333 -1.114 1.00 84.56 69 SER A C 1
ATOM 606 O O . SER A 1 69 ? -14.164 -5.969 -1.489 1.00 84.56 69 SER A O 1
ATOM 608 N N . ASP A 1 70 ? -15.515 -4.179 -1.670 1.00 85.50 70 ASP A N 1
ATOM 609 C CA . ASP A 1 70 ? -14.845 -3.603 -2.835 1.00 85.50 70 ASP A CA 1
ATOM 610 C C . ASP A 1 70 ? -13.446 -3.077 -2.471 1.00 85.50 70 ASP A C 1
ATOM 612 O O . ASP A 1 70 ? -12.488 -3.285 -3.216 1.00 85.50 70 ASP A O 1
ATOM 616 N N . ILE A 1 71 ? -13.303 -2.469 -1.285 1.00 85.38 71 ILE A N 1
ATOM 617 C CA . ILE A 1 71 ? -12.019 -1.984 -0.760 1.00 85.38 71 ILE A CA 1
ATOM 618 C C . ILE A 1 71 ? -11.106 -3.172 -0.444 1.00 85.38 71 ILE A C 1
ATOM 620 O O . ILE A 1 71 ? -9.915 -3.150 -0.765 1.00 85.38 71 ILE A O 1
ATOM 624 N N . MET A 1 72 ? -11.658 -4.223 0.169 1.00 86.62 72 MET A N 1
ATOM 625 C CA . MET A 1 72 ? -10.918 -5.428 0.536 1.00 86.62 72 MET A CA 1
ATOM 626 C C . MET A 1 72 ? -10.368 -6.159 -0.693 1.00 86.62 72 MET A C 1
ATOM 628 O O . MET A 1 72 ? -9.204 -6.563 -0.687 1.00 86.62 72 MET A O 1
ATOM 632 N N . ALA A 1 73 ? -11.167 -6.298 -1.755 1.00 88.31 73 ALA A N 1
ATOM 633 C CA . ALA A 1 73 ? -10.740 -6.932 -3.000 1.00 88.31 73 ALA A CA 1
ATOM 634 C C . ALA A 1 73 ? -9.571 -6.174 -3.655 1.00 88.31 73 ALA A C 1
ATOM 636 O O . ALA A 1 73 ? -8.532 -6.776 -3.943 1.00 88.31 73 ALA A O 1
ATOM 637 N N . ASP A 1 74 ? -9.696 -4.849 -3.789 1.00 88.12 74 ASP A N 1
ATOM 638 C CA . ASP A 1 74 ? -8.639 -3.967 -4.301 1.00 88.12 74 ASP A CA 1
ATOM 639 C C . ASP A 1 74 ? -7.350 -4.080 -3.467 1.00 88.12 74 ASP A C 1
ATOM 641 O O . ASP A 1 74 ? -6.234 -4.101 -3.998 1.00 88.12 74 ASP A O 1
ATOM 645 N N . TYR A 1 75 ? -7.493 -4.142 -2.142 1.00 87.19 75 TYR A N 1
ATOM 646 C CA . TYR A 1 75 ? -6.375 -4.253 -1.209 1.00 87.19 75 TYR A CA 1
ATOM 647 C C . TYR A 1 75 ? -5.645 -5.600 -1.344 1.00 87.19 75 TYR A C 1
ATOM 649 O O . TYR A 1 75 ? -4.411 -5.636 -1.414 1.00 87.19 75 TYR A O 1
ATOM 657 N N . ILE A 1 76 ? -6.390 -6.708 -1.456 1.00 88.69 76 ILE A N 1
ATOM 658 C CA . ILE A 1 76 ? -5.834 -8.052 -1.672 1.00 88.69 76 ILE A CA 1
ATOM 659 C C . ILE A 1 76 ? -5.094 -8.127 -3.006 1.00 88.69 76 ILE A C 1
ATOM 661 O O . ILE A 1 76 ? -3.986 -8.668 -3.046 1.00 88.69 76 ILE A O 1
ATOM 665 N N . GLU A 1 77 ? -5.650 -7.573 -4.086 1.00 89.69 77 GLU A N 1
ATOM 666 C CA . GLU A 1 77 ? -5.001 -7.584 -5.402 1.00 89.69 77 GLU A CA 1
ATOM 667 C C . GLU A 1 77 ? -3.635 -6.879 -5.351 1.00 89.69 77 GLU A C 1
ATOM 669 O O . GLU A 1 77 ? -2.623 -7.415 -5.813 1.00 89.69 77 GLU A O 1
ATOM 674 N N . ARG A 1 78 ? -3.571 -5.711 -4.701 1.00 87.81 78 ARG A N 1
ATOM 675 C CA . ARG A 1 78 ? -2.341 -4.914 -4.551 1.00 87.81 78 ARG A CA 1
ATOM 676 C C . ARG A 1 78 ? -1.275 -5.631 -3.738 1.00 87.81 78 ARG A C 1
ATOM 678 O O . ARG A 1 78 ? -0.114 -5.684 -4.153 1.00 87.81 78 ARG A O 1
ATOM 685 N N . ILE A 1 79 ? -1.655 -6.204 -2.596 1.00 87.12 79 ILE A N 1
ATOM 686 C CA . ILE A 1 79 ? -0.729 -6.986 -1.769 1.00 87.12 79 ILE A CA 1
ATOM 687 C C . ILE A 1 79 ? -0.267 -8.234 -2.516 1.00 87.12 79 ILE A C 1
ATOM 689 O O . ILE A 1 79 ? 0.913 -8.565 -2.456 1.00 87.12 79 ILE A O 1
ATOM 693 N N . SER A 1 80 ? -1.151 -8.900 -3.258 1.00 88.44 80 SER A N 1
ATOM 694 C CA . SER A 1 80 ? -0.788 -10.076 -4.056 1.00 88.44 80 SER A CA 1
ATOM 695 C C . SER A 1 80 ? 0.196 -9.727 -5.176 1.00 88.44 80 SER A C 1
ATOM 697 O O . SER A 1 80 ? 1.061 -10.534 -5.510 1.00 88.44 80 SER A O 1
ATOM 699 N N . PHE A 1 81 ? 0.112 -8.513 -5.729 1.00 87.75 81 PHE A N 1
ATOM 700 C CA . PHE A 1 81 ? 1.025 -8.035 -6.765 1.00 87.75 81 PHE A CA 1
ATOM 701 C C . PHE A 1 81 ? 2.422 -7.678 -6.227 1.00 87.75 81 PHE A C 1
ATOM 703 O O . PHE A 1 81 ? 3.431 -8.019 -6.845 1.00 87.75 81 PHE A O 1
ATOM 710 N N . VAL A 1 82 ? 2.497 -6.979 -5.089 1.00 87.00 82 VAL A N 1
ATOM 711 C CA . VAL A 1 82 ? 3.766 -6.475 -4.522 1.00 87.00 82 VAL A CA 1
ATOM 712 C C . VAL A 1 82 ? 4.429 -7.489 -3.581 1.00 87.00 82 VAL A C 1
ATOM 714 O O . VAL A 1 82 ? 5.658 -7.540 -3.472 1.00 87.00 82 VAL A O 1
ATOM 717 N N . GLY A 1 83 ? 3.624 -8.311 -2.913 1.00 85.38 83 GLY A N 1
ATOM 718 C CA . GLY A 1 83 ? 4.033 -9.202 -1.835 1.00 85.38 83 GLY A CA 1
ATOM 719 C C . GLY A 1 83 ? 4.307 -8.465 -0.520 1.00 85.38 83 GLY A C 1
ATOM 720 O O . GLY A 1 83 ? 3.907 -7.319 -0.307 1.00 85.38 83 GLY A O 1
ATOM 721 N N . TRP A 1 84 ? 5.024 -9.139 0.379 1.00 85.19 84 TRP A N 1
ATOM 722 C CA . TRP A 1 84 ? 5.465 -8.595 1.665 1.00 85.19 84 TRP A CA 1
ATOM 723 C C . TRP A 1 84 ? 6.992 -8.457 1.735 1.00 85.19 84 TRP A C 1
ATOM 725 O O . TRP A 1 84 ? 7.759 -9.234 1.160 1.00 85.19 84 TRP A O 1
ATOM 735 N N . LEU A 1 85 ? 7.440 -7.426 2.447 1.00 82.88 85 LEU A N 1
ATOM 736 C CA . LEU A 1 85 ? 8.845 -7.101 2.686 1.00 82.88 85 LEU A CA 1
ATOM 737 C C . LEU A 1 85 ? 9.398 -7.796 3.929 1.00 82.88 85 LEU A C 1
ATOM 739 O O . LEU A 1 85 ? 10.572 -8.155 3.951 1.00 82.88 85 LEU A O 1
ATOM 743 N N . SER A 1 86 ? 8.567 -7.990 4.955 1.00 84.38 86 SER A N 1
ATOM 744 C CA . SER A 1 86 ? 8.971 -8.578 6.233 1.00 84.38 86 SER A CA 1
ATOM 745 C C . SER A 1 86 ? 7.878 -9.473 6.817 1.00 84.38 86 SER A C 1
ATOM 747 O O . SER A 1 86 ? 6.702 -9.372 6.461 1.00 84.38 86 SER A O 1
ATOM 749 N N . ARG A 1 87 ? 8.271 -10.346 7.752 1.00 86.44 87 ARG A N 1
ATOM 750 C CA . ARG A 1 87 ? 7.330 -11.181 8.512 1.00 86.44 87 ARG A CA 1
ATOM 751 C C . ARG A 1 87 ? 6.374 -10.338 9.357 1.00 86.44 87 ARG A C 1
ATOM 753 O O . ARG A 1 87 ? 5.194 -10.655 9.414 1.00 86.44 87 ARG A O 1
ATOM 760 N N . THR A 1 88 ? 6.867 -9.269 9.977 1.00 86.75 88 THR A N 1
ATOM 761 C CA . THR A 1 88 ? 6.051 -8.356 10.792 1.00 86.75 88 THR A CA 1
ATOM 762 C C . THR A 1 88 ? 4.943 -7.725 9.962 1.00 86.75 88 THR A C 1
ATOM 764 O O . THR A 1 88 ? 3.778 -7.774 10.331 1.00 86.75 88 THR A O 1
ATOM 767 N N . GLN A 1 89 ? 5.289 -7.252 8.768 1.00 84.44 89 GLN A N 1
ATOM 768 C CA . GLN A 1 89 ? 4.329 -6.652 7.855 1.00 84.44 89 GLN A CA 1
ATOM 769 C C . GLN A 1 89 ? 3.246 -7.638 7.404 1.00 84.44 89 GLN A C 1
ATOM 771 O O . GLN A 1 89 ? 2.084 -7.272 7.252 1.00 84.44 89 GLN A O 1
ATOM 776 N N . PHE A 1 90 ? 3.619 -8.899 7.181 1.00 86.69 90 PHE A N 1
ATOM 777 C CA . PHE A 1 90 ? 2.645 -9.953 6.926 1.00 86.69 90 PHE A CA 1
ATOM 778 C C . 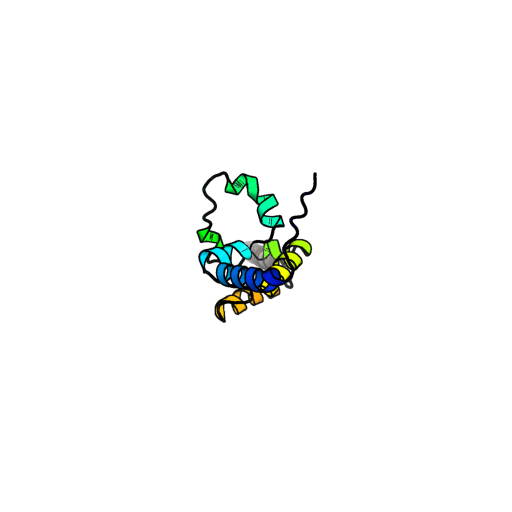PHE A 1 90 ? 1.693 -10.120 8.118 1.00 86.69 90 PHE A C 1
ATOM 780 O O . PHE A 1 90 ? 0.486 -10.189 7.917 1.00 86.69 90 PHE A O 1
ATOM 787 N N . GLN A 1 91 ? 2.210 -10.146 9.349 1.00 90.19 91 GLN A N 1
ATOM 788 C CA . GLN A 1 91 ? 1.382 -10.284 10.551 1.00 90.19 91 GLN A CA 1
ATOM 789 C C . GLN A 1 91 ? 0.397 -9.121 10.710 1.00 90.19 91 GLN A C 1
ATOM 791 O O . GLN A 1 91 ? -0.772 -9.371 10.975 1.00 90.19 91 GLN A O 1
ATOM 796 N N . GLU A 1 92 ? 0.829 -7.880 10.486 1.00 85.31 92 GLU A N 1
ATOM 797 C CA . GLU A 1 92 ? -0.033 -6.687 10.537 1.00 85.31 92 GLU A CA 1
ATOM 798 C C . GLU A 1 92 ? -1.193 -6.769 9.535 1.00 85.31 92 GLU A C 1
ATOM 800 O O . GLU A 1 92 ? -2.357 -6.559 9.889 1.00 85.31 92 GLU A O 1
ATOM 805 N N . ILE A 1 93 ? -0.887 -7.148 8.290 1.00 86.56 93 ILE A N 1
ATOM 806 C CA . ILE A 1 93 ? -1.891 -7.348 7.239 1.00 86.56 93 ILE A CA 1
ATOM 807 C C . ILE A 1 93 ? -2.879 -8.445 7.649 1.00 86.56 93 ILE A C 1
ATOM 809 O O . ILE A 1 93 ? -4.089 -8.255 7.544 1.00 86.56 93 ILE A O 1
ATOM 813 N N . TRP A 1 94 ? -2.378 -9.583 8.135 1.00 86.69 94 TRP A N 1
ATOM 814 C CA . TRP A 1 94 ? -3.225 -10.702 8.546 1.00 86.69 94 TRP A CA 1
ATOM 815 C C . TRP A 1 94 ? -4.122 -10.365 9.729 1.00 86.69 94 TRP A C 1
ATOM 817 O O . TRP A 1 94 ? -5.303 -10.699 9.698 1.00 86.69 94 TRP A O 1
ATOM 827 N N . VAL A 1 95 ? -3.596 -9.679 10.743 1.00 87.56 95 VAL A N 1
ATOM 828 C CA . VAL A 1 95 ? -4.391 -9.203 11.882 1.00 87.56 95 VAL A CA 1
ATOM 829 C C . VAL A 1 95 ? -5.487 -8.255 11.402 1.00 87.56 95 VAL A C 1
ATOM 831 O O . VAL A 1 95 ? -6.627 -8.392 11.832 1.00 87.56 95 VAL A O 1
ATOM 834 N N . SER A 1 96 ? -5.181 -7.364 10.458 1.00 86.44 96 SER A N 1
ATOM 835 C CA . SER A 1 96 ? -6.168 -6.429 9.900 1.00 86.44 96 SER A CA 1
ATOM 836 C C . SER A 1 96 ? -7.274 -7.141 9.123 1.00 86.44 96 SER A C 1
ATOM 838 O O . SER A 1 96 ? -8.444 -6.804 9.277 1.00 86.44 96 SER A O 1
ATOM 840 N N . PHE A 1 97 ? -6.934 -8.165 8.333 1.00 87.38 97 PHE A N 1
ATOM 841 C CA . PHE A 1 97 ? -7.935 -8.985 7.649 1.00 87.38 97 PHE A CA 1
ATOM 842 C C . PHE A 1 97 ? -8.816 -9.754 8.630 1.00 87.38 97 PHE A C 1
ATOM 844 O O . PHE A 1 97 ? -10.036 -9.751 8.493 1.00 87.38 97 PHE A O 1
ATOM 851 N N . LEU A 1 98 ? -8.217 -10.389 9.638 1.00 87.00 98 LEU A N 1
ATOM 852 C CA . LEU A 1 98 ? -8.968 -11.145 10.639 1.00 87.00 98 LEU A CA 1
ATOM 853 C C . LEU A 1 98 ? -9.891 -10.244 11.464 1.00 87.00 98 LEU A C 1
ATOM 855 O O . LEU A 1 98 ? -11.030 -10.633 11.720 1.00 87.00 98 LEU A O 1
ATOM 859 N N . ALA A 1 99 ? -9.422 -9.050 11.829 1.00 85.69 99 ALA A N 1
ATOM 860 C CA . ALA A 1 99 ? -10.212 -8.041 12.527 1.00 85.69 99 ALA A CA 1
ATOM 861 C C . ALA A 1 99 ? -11.340 -7.476 11.651 1.00 85.69 99 ALA A C 1
ATOM 863 O O . ALA A 1 99 ? -12.410 -7.162 12.155 1.00 85.69 99 ALA A O 1
ATOM 864 N N . SER A 1 100 ? -11.132 -7.380 10.335 1.00 86.00 100 SER A N 1
ATOM 865 C CA . SER A 1 100 ? -12.171 -6.938 9.402 1.00 86.00 100 SER A CA 1
ATOM 866 C C . SER A 1 100 ? -13.263 -7.990 9.190 1.00 86.00 100 SER A C 1
ATOM 868 O O . SER A 1 100 ? -14.421 -7.617 9.035 1.00 86.00 100 SER A O 1
ATOM 870 N N . ILE A 1 101 ? -12.910 -9.281 9.176 1.00 84.38 101 ILE A N 1
ATOM 871 C CA . ILE A 1 101 ? -13.875 -10.385 9.026 1.00 84.38 101 ILE A CA 1
ATOM 872 C C . ILE A 1 101 ? -14.655 -10.613 10.327 1.00 84.38 101 ILE A C 1
ATOM 874 O O . ILE A 1 101 ? -15.825 -10.983 10.286 1.00 84.38 101 ILE A O 1
ATOM 878 N N . ASN A 1 102 ? -14.009 -10.393 11.473 1.00 81.94 102 ASN A N 1
ATOM 879 C CA . ASN A 1 102 ? -14.618 -10.498 12.795 1.00 81.94 102 ASN A CA 1
ATOM 880 C C . ASN A 1 102 ? -14.580 -9.124 13.468 1.00 81.94 102 ASN A C 1
ATOM 882 O O . ASN A 1 102 ? -13.771 -8.932 14.385 1.00 81.94 102 ASN A O 1
ATOM 886 N N . PRO A 1 103 ? -15.402 -8.156 13.017 1.00 73.50 103 PRO A N 1
ATOM 887 C CA . PRO A 1 103 ? -15.518 -6.909 13.748 1.00 73.50 103 PRO A CA 1
ATOM 888 C C . PRO A 1 103 ? -15.911 -7.263 15.189 1.00 73.50 103 PRO A C 1
ATOM 890 O O . PRO A 1 103 ? -16.806 -8.096 15.378 1.00 73.50 103 PRO A O 1
ATOM 893 N N . PRO A 1 104 ? -15.231 -6.713 16.211 1.00 68.00 104 PRO A N 1
ATOM 894 C CA . PRO A 1 104 ? -15.656 -6.929 17.584 1.00 68.00 104 PRO A CA 1
ATOM 895 C C . PRO A 1 104 ? -17.120 -6.504 17.659 1.00 68.00 104 PRO A C 1
ATOM 897 O O . PRO A 1 104 ? -17.456 -5.392 17.253 1.00 68.00 104 PRO A O 1
ATOM 900 N N . ASN A 1 105 ? -17.993 -7.418 18.089 1.00 59.38 105 ASN A N 1
ATOM 901 C CA . ASN A 1 105 ? -19.416 -7.147 18.241 1.00 59.38 105 ASN A CA 1
ATOM 902 C C . ASN A 1 105 ? -19.571 -5.862 19.066 1.00 59.38 105 ASN A C 1
ATOM 904 O O . ASN A 1 105 ? -19.382 -5.889 20.281 1.00 59.38 105 ASN A O 1
ATOM 908 N N . GLN A 1 106 ? -19.923 -4.742 18.431 1.00 56.59 106 GLN A N 1
ATOM 909 C CA . GLN A 1 106 ? -20.242 -3.477 19.105 1.00 56.59 106 GLN A CA 1
ATOM 910 C C . GLN A 1 106 ? -21.600 -3.565 19.833 1.00 56.59 106 GLN A C 1
ATOM 912 O O . GLN A 1 106 ? -22.413 -2.653 19.756 1.00 56.59 106 GLN A O 1
ATOM 917 N N . SER A 1 107 ? -21.903 -4.685 20.495 1.00 51.56 107 SER A N 1
ATOM 918 C CA . SER A 1 107 ? -23.206 -4.919 21.127 1.00 51.56 107 SER A CA 1
ATOM 919 C C . SER A 1 107 ? -23.156 -5.424 22.567 1.00 51.56 107 SER A C 1
ATOM 921 O O . SER A 1 107 ? -24.219 -5.510 23.180 1.00 51.56 107 SER A O 1
ATOM 923 N N . ASN A 1 108 ? -21.987 -5.748 23.137 1.00 47.81 108 ASN A N 1
ATOM 924 C CA . ASN A 1 108 ? -21.962 -6.398 24.457 1.00 47.81 108 ASN A CA 1
ATOM 925 C C . ASN A 1 108 ? -21.257 -5.623 25.581 1.00 47.81 108 ASN A C 1
ATOM 927 O O . ASN A 1 108 ? -21.606 -5.856 26.733 1.00 47.81 108 ASN A O 1
ATOM 931 N N . ASP A 1 109 ? -20.397 -4.642 25.297 1.00 49.53 109 ASP A N 1
ATOM 932 C CA . ASP A 1 109 ? -19.666 -3.957 26.382 1.00 49.53 109 ASP A CA 1
ATOM 933 C C . ASP A 1 109 ? -20.407 -2.732 26.953 1.00 49.53 109 ASP A C 1
ATOM 935 O O . ASP A 1 109 ? -20.223 -2.384 28.120 1.00 49.53 109 ASP A O 1
ATOM 939 N N . GLU A 1 110 ? -21.313 -2.109 26.189 1.00 49.56 110 GLU A N 1
ATOM 940 C CA . GLU A 1 110 ? -22.164 -1.026 26.715 1.00 49.56 110 GLU A CA 1
ATOM 941 C C . GLU A 1 110 ? -23.298 -1.573 27.600 1.00 49.56 110 GLU A C 1
ATOM 943 O O . GLU A 1 110 ? -23.635 -0.985 28.628 1.00 49.56 110 GLU A O 1
ATOM 948 N N . ASN A 1 111 ? -23.829 -2.756 27.276 1.00 45.84 111 ASN A N 1
ATOM 949 C CA . ASN A 1 111 ? -24.902 -3.373 28.057 1.00 45.84 111 ASN A CA 1
ATOM 950 C C . ASN A 1 111 ? -24.417 -3.933 29.403 1.00 45.84 111 ASN A C 1
ATOM 952 O O . ASN A 1 111 ? -25.176 -3.906 30.373 1.00 45.84 111 ASN A O 1
ATOM 956 N N . GLU A 1 112 ? -23.169 -4.396 29.516 1.00 47.56 112 GLU A N 1
ATOM 957 C CA . GLU A 1 112 ? -22.623 -4.851 30.802 1.00 47.56 112 GLU A CA 1
ATOM 958 C C . GLU A 1 112 ? -22.318 -3.692 31.763 1.00 47.56 112 GLU A C 1
ATOM 960 O O . GLU A 1 112 ? -22.461 -3.849 32.974 1.00 47.56 112 GLU A O 1
ATOM 965 N N . GLN A 1 113 ? -21.968 -2.498 31.279 1.00 46.78 113 GLN A N 1
ATOM 966 C CA . GLN A 1 113 ? -21.770 -1.347 32.170 1.00 46.78 113 GLN A CA 1
ATOM 967 C C . GLN A 1 113 ? -23.098 -0.750 32.650 1.00 46.78 113 GLN A C 1
ATOM 969 O O . GLN A 1 113 ? -23.228 -0.431 33.833 1.00 46.78 113 GLN A O 1
ATOM 974 N N . THR A 1 114 ? -24.114 -0.653 31.788 1.00 49.09 114 THR A N 1
ATOM 975 C CA . THR A 1 114 ? -25.428 -0.119 32.180 1.00 49.09 114 THR A CA 1
ATOM 976 C C . THR A 1 114 ? -26.183 -1.069 33.113 1.00 49.09 114 THR A C 1
ATOM 978 O O . THR A 1 114 ? -26.766 -0.611 34.093 1.00 49.09 114 THR A O 1
ATOM 981 N N . THR A 1 115 ? -26.121 -2.387 32.890 1.00 51.16 115 THR A N 1
ATOM 982 C CA . THR A 1 115 ? -26.763 -3.373 33.785 1.00 51.16 115 THR A CA 1
ATOM 983 C C . THR A 1 115 ? -26.087 -3.461 35.153 1.00 51.16 115 THR A C 1
ATOM 985 O O . THR A 1 115 ? -26.779 -3.551 36.169 1.00 51.16 115 THR A O 1
ATOM 988 N N . ASN A 1 116 ? -24.755 -3.352 35.212 1.00 55.56 116 ASN A N 1
ATOM 989 C CA . ASN A 1 116 ? -24.012 -3.324 36.475 1.00 55.56 116 ASN A CA 1
ATOM 990 C C . ASN A 1 116 ? -24.209 -2.017 37.262 1.00 55.56 116 ASN A C 1
ATOM 992 O O . ASN A 1 116 ? -24.086 -2.019 38.486 1.00 55.56 116 ASN A O 1
ATOM 996 N N . ASN A 1 117 ? -24.508 -0.904 36.588 1.00 58.62 117 ASN A N 1
ATOM 997 C CA . ASN A 1 117 ? -24.812 0.362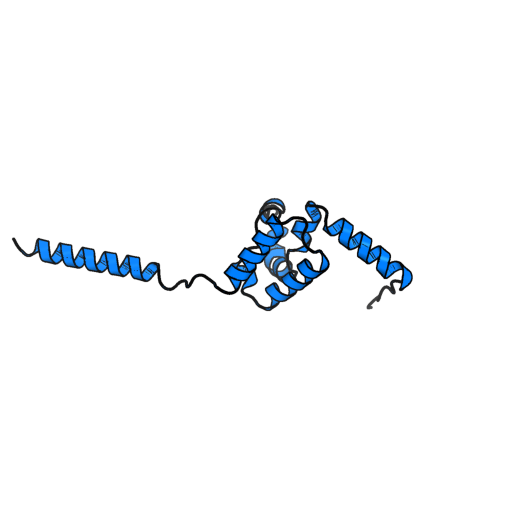 37.254 1.00 58.62 117 ASN A CA 1
ATOM 998 C C . ASN A 1 117 ? -26.269 0.412 37.741 1.00 58.62 117 ASN A C 1
ATOM 1000 O O . ASN A 1 117 ? -26.484 0.790 38.888 1.00 58.62 117 ASN A O 1
ATOM 1004 N N . LEU A 1 118 ? -27.237 -0.082 36.954 1.00 61.00 118 LEU A N 1
ATOM 1005 C CA . LEU A 1 118 ? -28.636 -0.207 37.397 1.00 61.00 118 LEU A CA 1
ATOM 1006 C C . LEU A 1 118 ? -28.770 -1.104 38.636 1.00 61.00 118 LEU A C 1
ATOM 1008 O O . LEU A 1 118 ? -29.437 -0.741 39.598 1.00 61.00 118 LEU A O 1
ATOM 1012 N N . THR A 1 119 ? -28.097 -2.258 38.642 1.00 61.06 119 THR A N 1
ATOM 1013 C CA . THR A 1 119 ? -28.140 -3.186 39.786 1.00 61.06 119 THR A CA 1
ATOM 1014 C C . THR A 1 119 ? -27.460 -2.617 41.030 1.00 61.06 119 THR A C 1
ATOM 1016 O O . THR A 1 119 ? -27.909 -2.873 42.144 1.00 61.06 119 THR A O 1
ATOM 1019 N N . LYS A 1 120 ? -26.402 -1.809 40.880 1.00 64.94 120 LYS A N 1
ATOM 1020 C CA . LYS A 1 120 ? -25.778 -1.114 42.017 1.00 64.94 120 LYS A CA 1
ATOM 1021 C C . LYS A 1 120 ? -26.675 -0.021 42.591 1.00 64.94 120 LYS A C 1
ATOM 1023 O O . LYS A 1 120 ? -26.735 0.100 43.811 1.00 64.94 120 LYS A O 1
ATOM 1028 N N . GLU A 1 121 ? -27.363 0.749 41.753 1.00 66.44 121 GLU A N 1
ATOM 1029 C CA . GLU A 1 121 ? -28.308 1.776 42.210 1.00 66.44 121 GLU A CA 1
ATOM 1030 C C . GLU A 1 121 ? -29.508 1.149 42.937 1.00 66.44 121 GLU A C 1
ATOM 1032 O O . GLU A 1 121 ? -29.850 1.584 44.035 1.00 66.44 121 GLU A O 1
ATOM 1037 N N . GLU A 1 122 ? -30.045 0.040 42.426 1.00 67.94 122 GLU A N 1
ATOM 1038 C CA . GLU A 1 122 ? -31.151 -0.696 43.056 1.00 67.94 122 GLU A CA 1
ATOM 1039 C C . GLU A 1 122 ? -30.769 -1.288 44.434 1.00 67.94 122 GLU A C 1
ATOM 1041 O O . GLU A 1 122 ? -31.564 -1.255 45.378 1.00 67.94 122 GLU A O 1
ATOM 1046 N N . ILE A 1 123 ? -29.522 -1.759 44.597 1.00 66.94 123 ILE A N 1
ATOM 1047 C CA . ILE A 1 123 ? -28.972 -2.246 45.882 1.00 66.94 123 ILE A CA 1
ATOM 1048 C C . ILE A 1 123 ? -28.743 -1.098 46.884 1.00 66.94 123 ILE A C 1
ATOM 1050 O O . ILE A 1 123 ? -28.856 -1.292 48.099 1.00 66.94 123 ILE A O 1
ATOM 1054 N N . LEU A 1 124 ? -28.402 0.102 46.410 1.00 65.81 124 LEU A N 1
ATOM 1055 C CA . LEU A 1 124 ? -28.225 1.275 47.270 1.00 65.81 124 LEU A CA 1
ATOM 1056 C C . LEU A 1 124 ? -29.574 1.832 47.747 1.00 65.81 124 LEU A C 1
ATOM 1058 O O . LEU A 1 124 ? -29.693 2.187 48.920 1.00 65.81 124 LEU A O 1
ATOM 1062 N N . GLU A 1 125 ? -30.601 1.841 46.894 1.00 68.06 125 GLU A N 1
ATOM 1063 C CA . GLU A 1 125 ? -31.949 2.286 47.271 1.00 68.06 125 GLU A CA 1
ATOM 1064 C C . GLU A 1 125 ? -32.616 1.353 48.289 1.00 68.06 125 GLU A C 1
ATOM 1066 O O . GLU A 1 125 ? -33.204 1.828 49.265 1.00 68.06 125 GLU A O 1
ATOM 1071 N N . THR A 1 126 ? -32.462 0.033 48.129 1.00 64.56 126 THR A N 1
ATOM 1072 C CA . THR A 1 126 ? -32.992 -0.960 49.083 1.00 64.56 126 THR A CA 1
ATOM 1073 C C . THR A 1 126 ? -32.312 -0.900 50.453 1.00 64.56 126 THR A C 1
ATOM 1075 O O . THR A 1 126 ? -32.974 -1.111 51.468 1.00 64.56 126 THR A O 1
ATOM 1078 N N . ASN A 1 127 ? -31.022 -0.553 50.519 1.00 64.06 127 ASN A N 1
ATOM 1079 C CA . ASN A 1 127 ? -30.328 -0.344 51.795 1.00 64.06 127 ASN A CA 1
ATOM 1080 C C . ASN A 1 127 ? -30.657 1.012 52.448 1.00 64.06 127 ASN A C 1
ATOM 1082 O O . ASN A 1 127 ? -30.601 1.130 53.672 1.00 64.06 127 ASN A O 1
ATOM 1086 N N . ALA A 1 128 ? -31.021 2.033 51.665 1.00 63.62 128 ALA A N 1
ATOM 1087 C CA . ALA A 1 128 ? -31.385 3.354 52.182 1.00 63.62 128 ALA A CA 1
ATOM 1088 C C . ALA A 1 128 ? -32.800 3.408 52.791 1.00 63.62 128 ALA A C 1
ATOM 1090 O O . ALA A 1 128 ? -33.075 4.284 53.606 1.00 63.62 128 ALA A O 1
ATOM 1091 N N . THR A 1 129 ? -33.691 2.475 52.434 1.00 58.91 129 THR A N 1
ATOM 1092 C CA . THR A 1 129 ? -35.075 2.406 52.948 1.00 58.91 129 THR A CA 1
ATOM 1093 C C . THR A 1 129 ? -35.244 1.544 54.207 1.00 58.91 129 THR A C 1
ATOM 1095 O O . THR A 1 129 ? -36.355 1.432 54.720 1.00 58.91 129 THR A O 1
ATOM 1098 N N . GLN A 1 130 ? -34.169 0.939 54.724 1.00 54.47 130 GLN A N 1
ATOM 1099 C CA . GLN A 1 130 ? -34.199 0.071 55.913 1.00 54.47 130 GLN A CA 1
ATOM 1100 C C . GLN A 1 130 ? -33.827 0.767 57.242 1.00 54.47 130 GLN A C 1
ATOM 1102 O O . GLN A 1 130 ? -33.514 0.075 58.212 1.00 54.47 130 GLN A O 1
ATOM 1107 N N . TRP A 1 131 ? -33.913 2.102 57.327 1.00 50.66 131 TRP A N 1
ATOM 1108 C CA . TRP A 1 131 ? -33.776 2.867 58.579 1.00 50.66 131 TRP A CA 1
ATOM 1109 C C . TRP A 1 131 ? -34.949 3.821 58.797 1.00 50.66 131 TRP A C 1
ATOM 1111 O O . TRP A 1 131 ? -35.283 4.565 57.848 1.00 50.66 131 TRP A O 1
#

Mean predicted aligned error: 14.01 Å

Nearest PDB structures (foldseek):
  6x9o-assembly1_A  TM=7.767E-01  e=1.348E-02  Homo sapiens

Radius of gyration: 24.32 Å; Cα contacts (8 Å, |Δi|>4): 60; chains: 1; bounding box: 46×32×87 Å

Organism: NCBI:txid392033

InterPro domains:
  IPR028426 Huntingtin family [PTHR10170] (6-118)
  IPR048413 Huntingtin, C-terminal HEAT repeats [PF20927] (7-102)

Secondary structure (DSSP, 8-state):
--------HHHHHHHHHHHHHHHTSHHHHHHHTS-HHHHHHHHHHHTTT---HHHHSSS---HHHHTSHHHHHHHHHHHHHH--SSHHHHHHHHHHHHHHHS---TTSHHHHHHHHHHHHHHHHHHHHT--